Protein AF-A0A0N4TZW6-F1 (afdb_monomer_lite)

Organism: Brugia pahangi (NCBI:txid6280)

Foldseek 3Di:
DVVVVVLCVDDPSVVVVVVVVVVDVVCDPVNVVVVVVVVVVPDDDFAQPLVVVCVVQDPDPVDGQGPVQAQFQPPDPRRDFSWGQDADPVGGSPDIDHDDDALLCLVVVVSSCVVVVPPDDDDPDDQPPDDPDRGDDSADPDAPDDWDDRPPDTHHDPDDDD

Structure (mmCIF, N/CA/C/O backbone):
data_AF-A0A0N4TZW6-F1
#
_entry.id   AF-A0A0N4TZW6-F1
#
loop_
_atom_site.group_PDB
_atom_site.id
_atom_site.type_symbol
_atom_site.label_atom_id
_atom_site.label_alt_id
_atom_site.label_comp_id
_atom_site.label_asym_id
_atom_site.label_entity_id
_atom_site.label_seq_id
_atom_site.pdbx_PDB_ins_code
_atom_site.Cartn_x
_atom_site.Cartn_y
_atom_site.Cartn_z
_atom_site.occupancy
_atom_site.B_iso_or_equiv
_atom_site.auth_seq_id
_atom_site.auth_comp_id
_atom_site.auth_asym_id
_atom_site.auth_atom_id
_atom_site.pdbx_PDB_model_num
ATOM 1 N N . MET A 1 1 ? 17.595 -18.371 1.506 1.00 53.47 1 MET A N 1
ATOM 2 C CA . MET A 1 1 ? 18.914 -17.744 1.272 1.00 53.47 1 MET A CA 1
ATOM 3 C C . MET A 1 1 ? 19.986 -18.752 0.873 1.00 53.47 1 MET A C 1
ATOM 5 O O . MET A 1 1 ? 20.596 -18.547 -0.162 1.00 53.47 1 MET A O 1
ATOM 9 N N . GLU A 1 2 ? 20.176 -19.864 1.590 1.00 71.19 2 GLU A N 1
ATOM 10 C CA . GLU A 1 2 ? 21.211 -20.865 1.239 1.00 71.19 2 GLU A CA 1
ATOM 11 C C . GLU A 1 2 ? 21.027 -21.528 -0.138 1.00 71.19 2 GLU A C 1
ATOM 13 O O . GLU A 1 2 ? 21.989 -21.680 -0.885 1.00 71.19 2 GLU A O 1
ATOM 18 N N . LYS A 1 3 ? 19.783 -21.822 -0.539 1.00 66.38 3 LYS A N 1
ATOM 19 C CA . LYS A 1 3 ? 19.475 -22.316 -1.893 1.00 66.38 3 LYS A CA 1
ATOM 20 C C . LYS A 1 3 ? 19.903 -21.327 -2.989 1.00 66.38 3 LYS A C 1
ATOM 22 O O . LYS A 1 3 ? 20.552 -21.731 -3.942 1.00 66.38 3 LYS A O 1
ATOM 27 N N . LEU A 1 4 ? 19.621 -20.036 -2.796 1.00 63.78 4 LEU A N 1
ATOM 28 C CA . LEU A 1 4 ? 20.000 -18.968 -3.728 1.00 63.78 4 LEU A CA 1
ATOM 29 C C . LEU A 1 4 ? 21.528 -18.809 -3.808 1.00 63.78 4 LEU A C 1
ATOM 31 O O . LEU A 1 4 ? 22.082 -18.686 -4.892 1.00 63.78 4 LEU A O 1
ATOM 35 N N . LYS A 1 5 ? 22.226 -18.875 -2.664 1.00 67.12 5 LYS A N 1
ATOM 36 C CA . LYS A 1 5 ? 23.699 -18.846 -2.612 1.00 67.12 5 LYS A CA 1
ATOM 37 C C . LYS A 1 5 ? 24.337 -20.032 -3.340 1.00 67.12 5 LYS A C 1
ATOM 39 O O . LYS A 1 5 ? 25.412 -19.874 -3.908 1.00 67.12 5 LYS A O 1
ATOM 44 N N . LYS A 1 6 ? 23.703 -21.209 -3.299 1.00 67.56 6 LYS A N 1
ATOM 45 C CA . LYS A 1 6 ? 24.143 -22.402 -4.032 1.00 67.56 6 LYS A CA 1
ATOM 46 C C . LYS A 1 6 ? 23.880 -22.260 -5.533 1.00 67.56 6 LYS A C 1
ATOM 48 O O . LYS A 1 6 ? 24.792 -22.457 -6.318 1.00 67.56 6 LYS A O 1
ATOM 53 N N . GLU A 1 7 ? 22.685 -21.821 -5.920 1.00 66.31 7 GLU A N 1
ATOM 54 C CA . GLU A 1 7 ? 22.318 -21.598 -7.326 1.00 66.31 7 GLU A CA 1
ATOM 55 C C . GLU A 1 7 ? 23.198 -20.533 -8.000 1.00 66.31 7 GLU A C 1
ATOM 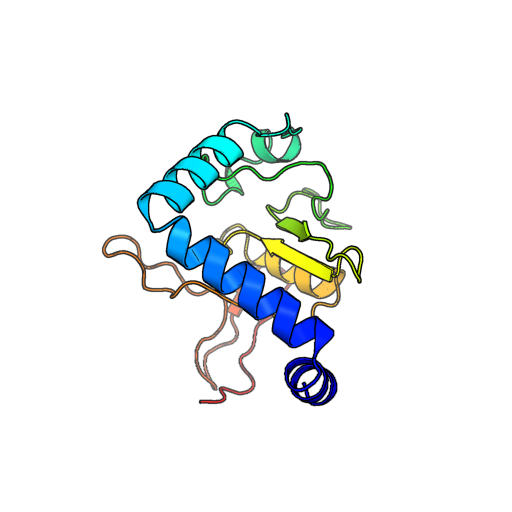57 O O . GLU A 1 7 ? 23.553 -20.690 -9.161 1.00 66.31 7 GLU A O 1
ATOM 62 N N . LEU A 1 8 ? 23.628 -19.494 -7.272 1.00 63.53 8 LEU A N 1
ATOM 63 C CA . LEU A 1 8 ? 24.577 -18.481 -7.763 1.00 63.53 8 LEU A CA 1
ATOM 64 C C . LEU A 1 8 ? 26.011 -19.010 -7.969 1.00 63.53 8 LEU A C 1
ATOM 66 O O . LEU A 1 8 ? 26.834 -18.320 -8.573 1.00 63.53 8 LEU A O 1
ATOM 70 N N . LYS A 1 9 ? 26.331 -20.211 -7.469 1.00 65.50 9 LYS A N 1
ATOM 71 C CA . LYS A 1 9 ? 27.623 -20.880 -7.689 1.00 65.50 9 LYS A CA 1
ATOM 72 C C . LYS A 1 9 ? 27.615 -21.818 -8.902 1.00 65.50 9 LYS A C 1
ATOM 74 O O . LYS A 1 9 ? 28.697 -22.129 -9.394 1.00 65.50 9 LYS A O 1
ATOM 79 N N . ASP A 1 10 ? 26.441 -22.211 -9.398 1.00 65.44 10 ASP A N 1
ATOM 80 C CA . ASP A 1 10 ? 26.287 -23.199 -10.471 1.00 65.44 10 ASP A CA 1
ATOM 81 C C . ASP A 1 10 ? 26.201 -22.537 -11.865 1.00 65.44 10 ASP A C 1
ATOM 83 O O . ASP A 1 10 ? 25.676 -21.431 -12.026 1.00 65.44 10 ASP A O 1
ATOM 87 N N . GLY A 1 11 ? 26.727 -23.234 -12.882 1.00 70.50 11 GLY A N 1
ATOM 88 C CA . GLY A 1 11 ? 27.018 -22.707 -14.225 1.00 70.50 11 GLY A CA 1
ATOM 89 C C . GLY A 1 11 ? 25.864 -21.973 -14.913 1.00 70.50 11 GLY A C 1
ATOM 90 O O . GLY A 1 11 ? 26.012 -20.804 -15.245 1.00 70.50 11 GLY A O 1
ATOM 91 N N . THR A 1 12 ? 24.686 -22.585 -15.066 1.00 77.75 12 THR A N 1
ATOM 92 C CA . THR A 1 12 ? 23.585 -22.007 -15.867 1.00 77.75 12 THR A CA 1
ATOM 93 C C . THR A 1 12 ? 22.973 -20.737 -15.274 1.00 77.75 12 THR A C 1
ATOM 95 O O . THR A 1 12 ? 22.694 -19.789 -16.007 1.00 77.75 12 THR A O 1
ATOM 98 N N . THR A 1 13 ? 22.771 -20.679 -13.955 1.00 79.50 13 THR A N 1
ATOM 99 C CA . THR A 1 13 ? 22.236 -19.477 -13.287 1.00 79.50 13 THR A CA 1
ATOM 100 C C . THR A 1 13 ? 23.264 -18.353 -13.329 1.00 79.50 13 THR A C 1
ATOM 102 O O . THR A 1 13 ? 22.931 -17.211 -13.637 1.00 79.50 13 THR A O 1
ATOM 105 N N . ARG A 1 14 ? 24.535 -18.678 -13.065 1.00 79.69 14 ARG A N 1
ATOM 106 C CA . ARG A 1 14 ? 25.631 -17.712 -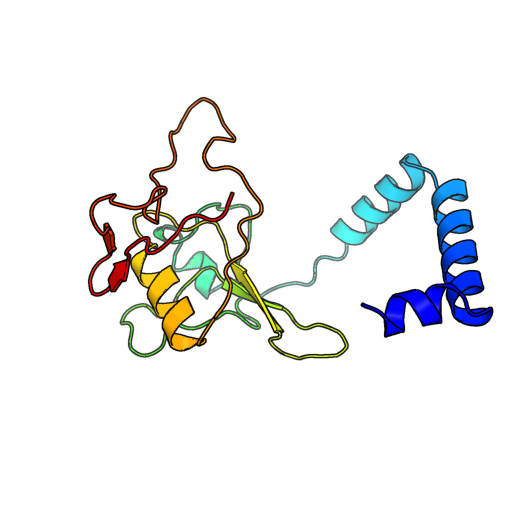13.129 1.00 79.69 14 ARG A CA 1
ATOM 107 C C . ARG A 1 14 ? 25.839 -17.176 -14.545 1.00 79.69 14 ARG A C 1
ATOM 109 O O . ARG A 1 14 ? 26.034 -15.979 -14.709 1.00 79.69 14 ARG A O 1
ATOM 116 N N . GLU A 1 15 ? 25.746 -18.026 -15.563 1.00 86.94 15 GLU A N 1
ATOM 117 C CA . GLU A 1 15 ? 25.805 -17.624 -16.970 1.00 86.94 15 GLU A CA 1
ATOM 118 C C . GLU A 1 15 ? 24.662 -16.681 -17.346 1.00 86.94 15 GLU A C 1
ATOM 120 O O . GLU A 1 15 ? 24.897 -15.684 -18.022 1.00 86.94 15 GLU A O 1
ATOM 125 N N . GLN A 1 16 ? 23.434 -16.958 -16.900 1.00 86.31 16 GLN A N 1
ATOM 126 C CA . GLN A 1 16 ? 22.298 -16.061 -17.133 1.00 86.31 16 GLN A CA 1
ATOM 127 C C . GLN A 1 16 ? 22.504 -14.697 -16.467 1.00 86.31 16 GLN A C 1
ATOM 129 O O . GLN A 1 16 ? 22.254 -13.671 -17.098 1.00 86.31 16 GLN A O 1
ATOM 134 N N . VAL A 1 17 ? 23.002 -14.676 -15.227 1.00 87.19 17 VAL A N 1
ATOM 135 C CA . VAL A 1 17 ? 23.331 -13.430 -14.516 1.00 87.19 17 VAL A CA 1
ATOM 136 C C . VAL A 1 17 ? 24.442 -12.666 -15.234 1.00 87.19 17 VAL A C 1
ATOM 138 O O . VAL A 1 17 ? 24.315 -11.463 -15.422 1.00 87.19 17 VAL A O 1
ATOM 141 N N . ASN A 1 18 ? 25.496 -13.348 -15.686 1.00 89.25 18 ASN A N 1
ATOM 142 C CA . ASN A 1 18 ? 26.589 -12.713 -16.423 1.00 89.25 18 ASN A CA 1
ATOM 143 C C . ASN A 1 18 ? 26.105 -12.115 -17.747 1.00 89.25 18 ASN A C 1
ATOM 145 O O . ASN A 1 18 ? 26.359 -10.948 -17.999 1.00 89.25 18 ASN A O 1
ATOM 149 N N . LYS A 1 19 ? 25.320 -12.859 -18.538 1.00 91.44 19 LYS A N 1
ATOM 150 C CA . LYS A 1 19 ? 24.724 -12.335 -19.779 1.00 91.44 19 LYS A CA 1
ATOM 151 C C . LYS A 1 19 ? 23.854 -11.106 -19.524 1.00 91.44 19 LYS A C 1
ATOM 153 O O . LYS A 1 19 ? 23.847 -10.179 -20.326 1.00 91.44 19 LYS A O 1
ATOM 158 N N . TRP A 1 20 ? 23.100 -11.102 -18.424 1.00 91.44 20 TRP A N 1
ATOM 159 C CA . TRP A 1 20 ? 22.303 -9.944 -18.031 1.00 91.44 20 TRP A CA 1
ATOM 160 C C . TRP A 1 20 ? 23.180 -8.757 -17.613 1.00 91.44 20 TRP A C 1
ATOM 162 O O . TRP A 1 20 ? 22.889 -7.634 -18.013 1.00 91.44 20 TRP A O 1
ATOM 172 N N . ASN A 1 21 ? 24.269 -8.996 -16.879 1.00 92.38 21 ASN A N 1
ATOM 173 C CA . ASN A 1 21 ? 25.237 -7.959 -16.520 1.00 92.38 21 ASN A CA 1
ATOM 174 C C . ASN A 1 21 ? 25.900 -7.351 -17.759 1.00 92.38 21 ASN A C 1
ATOM 176 O O . ASN A 1 21 ? 25.924 -6.130 -17.877 1.00 92.38 21 ASN A O 1
ATOM 180 N N . ASP A 1 22 ? 26.381 -8.183 -18.685 1.00 94.00 22 ASP A N 1
ATOM 181 C CA . ASP A 1 22 ? 27.007 -7.730 -19.930 1.00 94.00 22 ASP A CA 1
ATOM 182 C C . ASP A 1 22 ? 26.018 -6.866 -20.729 1.00 94.00 22 ASP A C 1
ATOM 184 O O . ASP A 1 22 ? 26.335 -5.742 -21.106 1.00 94.00 22 ASP A O 1
ATOM 188 N N . LEU A 1 23 ? 24.761 -7.315 -20.858 1.00 92.69 23 LEU A N 1
ATOM 189 C CA . LEU A 1 23 ? 23.698 -6.545 -21.509 1.00 92.69 23 LEU A CA 1
ATOM 190 C C . LEU A 1 23 ? 23.429 -5.194 -20.825 1.00 92.69 23 LEU A C 1
ATOM 192 O O . LEU A 1 23 ? 23.168 -4.202 -21.506 1.00 92.69 23 LEU A O 1
ATOM 196 N N . LEU A 1 24 ? 23.421 -5.146 -19.489 1.00 93.00 24 LEU A N 1
ATOM 197 C CA . LEU A 1 24 ? 23.224 -3.899 -18.747 1.00 93.00 24 LEU A CA 1
ATOM 198 C C . LEU A 1 24 ? 24.385 -2.925 -18.952 1.00 93.00 24 LEU A C 1
ATOM 200 O O . LEU A 1 24 ? 24.147 -1.729 -19.129 1.00 93.00 24 LEU A O 1
ATOM 204 N N . LEU A 1 25 ? 25.619 -3.431 -18.917 1.00 94.44 25 LEU A N 1
ATOM 205 C CA . LEU A 1 25 ? 26.824 -2.633 -19.114 1.00 94.44 25 LEU A CA 1
ATOM 206 C C . LEU A 1 25 ? 26.884 -2.078 -20.541 1.00 94.44 25 LEU A C 1
ATOM 208 O O . LEU A 1 25 ? 27.090 -0.877 -20.702 1.00 94.44 25 LEU A O 1
ATOM 212 N N . ASP A 1 26 ? 26.605 -2.911 -21.546 1.00 95.19 26 ASP A N 1
ATOM 213 C CA . ASP A 1 26 ? 26.556 -2.512 -22.958 1.00 95.19 26 ASP A CA 1
ATOM 214 C C . ASP A 1 26 ? 25.472 -1.458 -23.223 1.00 95.19 26 ASP A C 1
ATOM 216 O O . ASP A 1 26 ? 25.663 -0.526 -24.005 1.00 95.19 26 ASP A O 1
ATOM 220 N N . LYS A 1 27 ? 24.318 -1.589 -22.560 1.00 95.19 27 LYS A N 1
ATOM 221 C CA . LYS A 1 27 ? 23.201 -0.646 -22.686 1.00 95.19 27 LYS A CA 1
ATOM 222 C C . LYS A 1 27 ? 23.517 0.716 -22.063 1.00 95.19 27 LYS A C 1
ATOM 224 O O . LYS A 1 27 ? 23.087 1.746 -22.589 1.00 95.19 27 LYS A O 1
ATOM 229 N N . GLY A 1 28 ? 24.238 0.720 -20.943 1.00 95.06 28 GLY A N 1
ATOM 230 C CA . GLY A 1 28 ? 24.573 1.922 -20.188 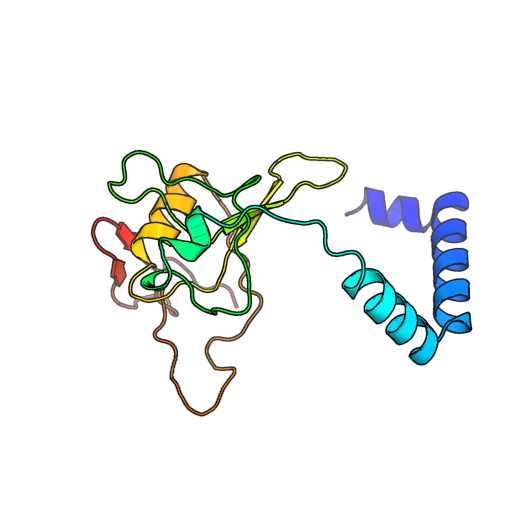1.00 95.06 28 GLY A CA 1
ATOM 231 C C . GLY A 1 28 ? 23.349 2.697 -19.680 1.00 95.06 28 GLY A C 1
ATOM 232 O O . GLY A 1 28 ? 22.193 2.311 -19.863 1.00 95.06 28 GLY A O 1
ATOM 233 N N . VAL A 1 29 ? 23.602 3.835 -19.030 1.00 96.12 29 VAL A N 1
ATOM 234 C CA . VAL A 1 29 ? 22.542 4.661 -18.417 1.00 96.12 29 VAL A CA 1
ATOM 235 C C . VAL A 1 29 ? 21.550 5.167 -19.465 1.00 96.12 29 VAL A C 1
ATOM 237 O O . VAL A 1 29 ? 20.348 4.978 -19.305 1.00 96.12 29 VAL A O 1
ATOM 240 N N . ALA A 1 30 ? 22.042 5.724 -20.574 1.00 96.12 30 ALA A N 1
ATOM 241 C CA . ALA A 1 30 ? 21.187 6.266 -21.631 1.00 96.12 30 ALA A CA 1
ATOM 242 C C . ALA A 1 30 ? 20.256 5.199 -22.236 1.00 96.12 30 ALA A C 1
ATOM 244 O O . ALA A 1 30 ? 19.087 5.464 -22.515 1.00 96.12 30 ALA A O 1
ATOM 245 N N . GLY A 1 31 ? 20.744 3.966 -22.414 1.00 96.06 31 GLY A N 1
ATOM 246 C CA . GLY A 1 31 ? 19.914 2.869 -22.900 1.00 96.06 31 GLY A CA 1
ATOM 247 C C . GLY A 1 31 ? 18.837 2.445 -21.900 1.00 96.06 31 GLY A C 1
ATOM 248 O O . GLY A 1 31 ? 17.706 2.172 -22.304 1.00 96.06 31 GLY A O 1
ATOM 249 N N . LEU A 1 32 ? 19.151 2.442 -20.601 1.00 95.44 32 LEU A N 1
ATOM 250 C CA . LEU A 1 32 ? 18.176 2.167 -19.541 1.00 95.44 32 LEU A CA 1
ATOM 251 C C . LEU A 1 32 ? 17.107 3.265 -19.446 1.00 95.44 32 LEU A C 1
ATOM 253 O O . LEU A 1 32 ? 15.927 2.958 -19.285 1.00 95.44 32 LEU A O 1
ATOM 257 N N . GLU A 1 33 ? 17.487 4.532 -19.613 1.00 95.19 33 GLU A N 1
ATOM 258 C CA . GLU A 1 33 ? 16.544 5.655 -19.678 1.00 95.19 33 GLU A CA 1
ATOM 259 C C . GLU A 1 33 ? 15.585 5.514 -20.866 1.00 95.19 33 GLU A C 1
ATOM 261 O O . GLU A 1 33 ? 14.371 5.667 -20.709 1.00 95.19 33 GLU A O 1
ATOM 266 N N . MET A 1 34 ? 16.100 5.153 -22.046 1.00 93.69 34 MET A N 1
ATOM 267 C CA . MET A 1 34 ? 15.267 4.896 -23.225 1.00 93.69 34 MET A CA 1
ATOM 268 C C . MET A 1 34 ? 14.275 3.747 -22.999 1.00 93.69 34 MET A C 1
ATOM 270 O O . MET A 1 34 ? 13.114 3.848 -23.410 1.00 93.69 34 MET A O 1
ATOM 274 N N . GLU A 1 35 ? 14.695 2.668 -22.332 1.00 92.75 35 GLU A N 1
ATOM 275 C CA . GLU A 1 35 ? 13.798 1.566 -21.974 1.00 92.75 35 GLU A CA 1
ATOM 276 C C . GLU A 1 35 ? 12.721 1.989 -20.982 1.00 92.75 35 GLU A C 1
ATOM 278 O O . GLU A 1 35 ? 11.549 1.677 -21.200 1.00 92.75 35 GLU A O 1
ATOM 283 N N . LEU A 1 36 ? 13.081 2.749 -19.945 1.00 91.56 36 LEU A N 1
ATOM 284 C CA . LEU A 1 36 ? 12.121 3.274 -18.978 1.00 91.56 36 LEU A CA 1
ATOM 285 C C . LEU A 1 36 ? 11.080 4.171 -19.660 1.00 91.56 36 LEU A C 1
ATOM 287 O O . LEU A 1 36 ? 9.879 4.012 -19.442 1.00 91.56 36 LEU A O 1
ATOM 291 N N . VAL A 1 37 ? 11.515 5.070 -20.547 1.00 90.94 37 VAL A N 1
ATOM 292 C CA . VAL A 1 37 ? 10.614 5.922 -21.339 1.00 90.94 37 VAL A CA 1
ATOM 293 C C . VAL A 1 37 ? 9.691 5.081 -22.218 1.00 90.94 37 VAL A C 1
ATOM 295 O O . VAL A 1 37 ? 8.507 5.393 -22.341 1.00 90.94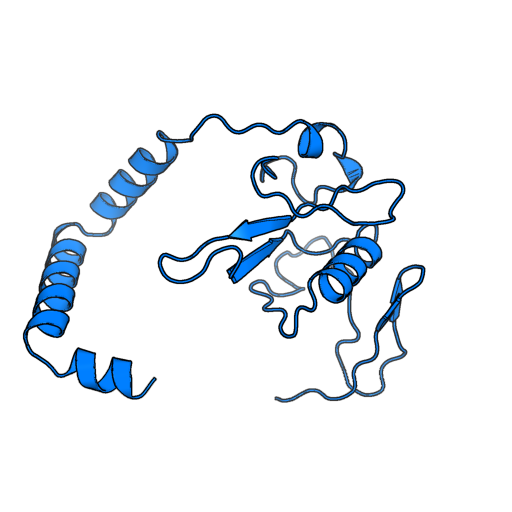 37 VAL A O 1
ATOM 298 N N . LYS A 1 38 ? 10.198 4.002 -22.825 1.00 91.31 38 LYS A N 1
ATOM 299 C CA . LYS A 1 38 ? 9.378 3.081 -23.619 1.00 91.31 38 LYS A CA 1
ATOM 300 C C . LYS A 1 38 ? 8.343 2.366 -22.750 1.00 91.31 38 LYS A C 1
ATOM 302 O O . LYS A 1 38 ? 7.183 2.305 -23.148 1.00 91.31 38 LYS A O 1
ATOM 307 N N . MET A 1 39 ? 8.728 1.871 -21.574 1.00 88.56 39 MET A N 1
ATOM 308 C CA . MET A 1 39 ? 7.809 1.224 -20.630 1.00 88.56 39 MET A CA 1
ATOM 309 C C . MET A 1 39 ? 6.713 2.185 -20.162 1.00 88.56 39 MET A C 1
ATOM 311 O O . MET A 1 39 ? 5.544 1.814 -20.163 1.00 88.56 39 MET A O 1
ATOM 315 N N . ASN A 1 40 ? 7.056 3.445 -19.884 1.00 82.81 40 ASN A N 1
ATOM 316 C CA . ASN A 1 40 ? 6.093 4.481 -19.498 1.00 82.81 40 ASN A CA 1
ATOM 317 C C . ASN A 1 40 ? 5.094 4.854 -20.607 1.00 82.81 40 ASN A C 1
ATOM 319 O O . ASN A 1 40 ? 4.091 5.501 -20.325 1.00 82.81 40 ASN A O 1
ATOM 323 N N . LYS A 1 41 ? 5.333 4.464 -21.866 1.00 80.88 41 LYS A N 1
ATOM 324 C CA . LYS A 1 41 ? 4.347 4.605 -22.955 1.00 80.88 41 LYS A CA 1
ATOM 325 C C . LYS A 1 41 ? 3.369 3.430 -23.014 1.00 80.88 41 LYS A C 1
ATOM 327 O O . LYS A 1 41 ? 2.300 3.561 -23.600 1.00 80.88 41 LYS A O 1
ATOM 332 N N . ILE A 1 42 ? 3.725 2.296 -22.413 1.00 74.81 42 ILE A N 1
ATOM 333 C CA . ILE A 1 42 ? 2.914 1.077 -22.341 1.00 74.81 42 ILE A CA 1
ATOM 334 C C . ILE A 1 42 ? 2.174 1.088 -20.997 1.00 74.81 42 ILE A C 1
ATOM 336 O O . ILE A 1 42 ? 2.355 0.213 -20.155 1.00 74.81 42 ILE A O 1
ATOM 340 N N . VAL A 1 43 ? 1.367 2.122 -20.755 1.00 68.94 43 VAL A N 1
ATOM 341 C CA . VAL A 1 43 ? 0.477 2.137 -19.588 1.00 68.94 43 VAL A CA 1
ATOM 342 C C . VAL A 1 43 ? -0.834 1.504 -20.021 1.00 68.94 43 VAL A C 1
ATOM 344 O O . VAL A 1 43 ? -1.554 2.046 -20.860 1.00 68.94 43 VAL A O 1
ATOM 347 N N . GLU A 1 44 ? -1.123 0.319 -19.485 1.00 77.06 44 GLU A N 1
ATOM 348 C CA . GLU A 1 44 ? -2.422 -0.322 -19.668 1.00 77.06 44 GLU A CA 1
ATOM 349 C C . GLU A 1 44 ? -3.516 0.620 -19.151 1.00 77.06 44 GLU A C 1
ATOM 351 O O . GLU A 1 44 ? -3.365 1.265 -18.111 1.00 77.06 44 GLU A O 1
ATOM 356 N N . LYS A 1 45 ? -4.628 0.726 -19.881 1.00 81.88 45 LYS A N 1
ATOM 357 C CA . LYS A 1 45 ? -5.764 1.521 -19.420 1.00 81.88 45 LYS A CA 1
ATOM 358 C C . LYS A 1 45 ? -6.345 0.851 -18.173 1.00 81.88 45 LYS A C 1
ATOM 360 O O . LYS A 1 45 ? -6.930 -0.224 -18.267 1.00 81.88 45 LYS A O 1
ATOM 365 N N . VAL A 1 46 ? -6.180 1.489 -17.020 1.00 89.31 46 VAL A N 1
ATOM 366 C CA . VAL A 1 46 ? -6.683 0.995 -15.733 1.00 89.31 46 VAL A CA 1
ATOM 367 C C . VAL A 1 46 ? -8.026 1.633 -15.380 1.00 89.31 46 VAL A C 1
ATOM 369 O O . VAL A 1 46 ? -8.295 2.778 -15.736 1.00 89.31 46 VAL A O 1
ATOM 372 N N . GLU A 1 47 ? -8.877 0.886 -14.678 1.00 94.38 47 GLU A N 1
ATOM 373 C CA . GLU A 1 47 ? -10.093 1.427 -14.063 1.00 94.38 47 GLU A CA 1
ATOM 374 C C . GLU A 1 47 ? -9.761 2.101 -12.726 1.00 94.38 47 GLU A C 1
ATOM 376 O O . GLU A 1 47 ? -8.974 1.565 -11.941 1.00 94.38 47 GLU A O 1
ATOM 381 N N . THR A 1 48 ? -10.363 3.265 -12.474 1.00 95.50 48 THR A N 1
ATOM 382 C CA . THR A 1 48 ? -10.022 4.156 -11.350 1.00 95.50 48 THR A CA 1
ATOM 383 C C . THR A 1 48 ? -11.239 4.680 -10.593 1.00 95.50 48 THR A C 1
ATOM 385 O O . THR A 1 48 ? -11.104 5.597 -9.792 1.00 95.50 48 THR A O 1
ATOM 388 N N . LYS A 1 49 ? -12.428 4.094 -10.777 1.00 96.56 49 LYS A N 1
ATOM 389 C CA . LYS A 1 49 ? -13.681 4.591 -10.180 1.00 96.56 49 LYS A CA 1
ATOM 390 C C . LYS A 1 49 ? -13.573 4.735 -8.666 1.00 96.56 49 LYS A C 1
ATOM 392 O O . LYS A 1 49 ? -14.049 5.718 -8.108 1.00 96.56 49 LYS A O 1
ATOM 397 N N . GLY A 1 50 ? -12.949 3.760 -7.998 1.00 96.44 50 GLY A N 1
ATOM 398 C CA . GLY A 1 50 ? -12.714 3.828 -6.559 1.00 96.44 50 GLY A CA 1
ATOM 399 C C . GLY A 1 50 ? -11.795 4.984 -6.170 1.00 96.44 50 GLY A C 1
ATOM 400 O O . GLY A 1 50 ? -12.099 5.703 -5.224 1.00 96.44 50 GLY A O 1
ATOM 401 N N . PHE A 1 51 ? -10.702 5.177 -6.908 1.00 97.38 51 PHE A N 1
ATOM 402 C CA . PHE A 1 51 ? -9.748 6.261 -6.676 1.00 97.38 51 PHE A CA 1
ATOM 403 C C . PHE A 1 51 ? -10.388 7.638 -6.884 1.00 97.38 51 PHE A C 1
ATOM 405 O O . PHE A 1 51 ? -10.263 8.496 -6.012 1.00 97.38 51 PHE A O 1
ATOM 412 N N . ASP A 1 52 ? -11.129 7.808 -7.980 1.00 97.06 52 ASP A N 1
ATOM 413 C CA . ASP A 1 52 ? -11.781 9.066 -8.354 1.00 97.06 52 ASP A CA 1
ATOM 414 C C . ASP A 1 52 ? -12.892 9.456 -7.362 1.00 97.06 52 ASP A C 1
ATOM 416 O O . ASP A 1 52 ? -13.080 10.631 -7.062 1.00 97.06 52 ASP A O 1
ATOM 420 N N . ALA A 1 53 ? -13.606 8.472 -6.804 1.00 97.56 53 ALA A N 1
ATOM 421 C CA . ALA A 1 53 ? -14.681 8.702 -5.837 1.00 97.56 53 ALA A CA 1
ATOM 422 C C . ALA A 1 53 ? -14.204 8.960 -4.392 1.00 97.56 53 ALA A C 1
ATOM 424 O O . ALA A 1 53 ? -15.039 9.231 -3.533 1.00 97.56 53 ALA A O 1
ATOM 425 N N . ASN A 1 54 ? -12.903 8.830 -4.104 1.00 97.69 54 ASN A N 1
ATOM 426 C CA . ASN A 1 54 ? -12.338 8.902 -2.747 1.00 97.69 54 ASN A CA 1
ATOM 427 C C . ASN A 1 54 ? -11.086 9.793 -2.694 1.00 97.69 54 ASN A C 1
ATOM 429 O O . ASN A 1 54 ? -10.072 9.441 -2.081 1.00 97.69 54 ASN A O 1
ATOM 433 N N . GLU A 1 55 ? -11.137 10.940 -3.374 1.00 96.50 55 GLU A N 1
ATOM 434 C CA . GLU A 1 55 ? -10.021 11.882 -3.493 1.00 96.50 55 GLU A CA 1
ATOM 435 C C . GLU A 1 55 ? -9.425 12.276 -2.130 1.00 96.50 55 GLU A C 1
ATOM 437 O O . GLU A 1 55 ? -8.207 12.353 -1.976 1.00 96.50 55 GLU A O 1
ATOM 442 N N . GLU A 1 56 ? -10.263 12.438 -1.105 1.00 95.56 56 GLU A N 1
ATOM 443 C CA . GLU A 1 56 ? -9.870 12.806 0.257 1.00 95.56 56 GLU A CA 1
ATOM 444 C C . GLU A 1 56 ? -9.067 11.719 0.991 1.00 95.56 56 GLU A C 1
ATOM 446 O O . GLU A 1 56 ? -8.435 11.979 2.021 1.00 95.56 56 GLU A O 1
ATOM 451 N N . ARG A 1 57 ? -9.081 10.489 0.467 1.00 96.50 57 ARG A N 1
ATOM 452 C CA . ARG A 1 57 ? -8.336 9.336 0.989 1.00 96.50 57 ARG A CA 1
ATOM 453 C C . ARG A 1 57 ? -7.047 9.071 0.213 1.00 96.50 57 ARG A C 1
ATOM 455 O O . ARG A 1 57 ? -6.276 8.195 0.614 1.00 96.50 57 ARG A O 1
ATOM 462 N N . ASN A 1 58 ? -6.767 9.853 -0.828 1.00 96.25 58 ASN A N 1
ATOM 463 C CA . ASN A 1 58 ? -5.574 9.725 -1.657 1.00 96.25 58 ASN A CA 1
ATOM 464 C C . ASN A 1 58 ? -4.489 10.694 -1.188 1.00 96.25 58 ASN A C 1
ATOM 466 O O . ASN A 1 58 ? -4.697 11.901 -1.116 1.00 96.25 58 ASN A O 1
ATOM 470 N N . PHE A 1 59 ? -3.299 10.170 -0.898 1.00 92.44 59 PHE A N 1
ATOM 471 C CA . PHE A 1 59 ? -2.158 10.999 -0.514 1.00 92.44 59 PHE A CA 1
ATOM 472 C C . PHE A 1 59 ? -1.653 11.857 -1.685 1.00 92.44 59 PHE A C 1
ATOM 474 O O . PHE A 1 59 ? -1.220 12.991 -1.490 1.00 92.44 59 PHE A O 1
ATOM 481 N N . SER A 1 60 ? -1.720 11.318 -2.905 1.00 91.31 60 SER A N 1
ATOM 482 C CA . SER A 1 60 ? -1.368 12.015 -4.139 1.00 91.31 60 SER A CA 1
ATOM 483 C C . SER A 1 60 ? -2.450 11.815 -5.193 1.00 91.31 60 SER A C 1
ATOM 485 O O . SER A 1 60 ? -2.960 10.708 -5.361 1.00 91.31 60 SER A O 1
ATOM 487 N N . LYS A 1 61 ? -2.737 12.875 -5.956 1.00 91.56 61 LYS A N 1
ATOM 488 C CA . LYS A 1 61 ? -3.625 12.823 -7.128 1.00 91.56 61 LYS A CA 1
ATOM 489 C C . LYS A 1 61 ? -2.950 12.207 -8.358 1.00 91.56 61 LYS A C 1
ATOM 491 O O . LYS A 1 61 ? -3.632 11.822 -9.297 1.00 91.56 61 LYS A O 1
ATOM 496 N N . THR A 1 62 ? -1.618 12.132 -8.370 1.00 90.12 62 THR A N 1
ATOM 497 C CA . THR A 1 62 ? -0.840 11.645 -9.522 1.00 90.12 62 THR A CA 1
ATOM 498 C C . THR A 1 62 ? -0.496 10.161 -9.430 1.00 90.12 62 THR A C 1
ATOM 500 O O . THR A 1 62 ? -0.125 9.556 -10.432 1.00 90.12 62 THR A O 1
ATOM 503 N N . VAL A 1 63 ? -0.622 9.562 -8.242 1.00 92.31 63 VAL A N 1
ATOM 504 C CA . VAL A 1 63 ? -0.357 8.138 -8.013 1.00 92.31 63 VAL A CA 1
ATOM 505 C C . VAL A 1 63 ? -1.690 7.408 -7.937 1.00 92.31 63 VAL A C 1
ATOM 507 O O . VAL A 1 63 ? -2.365 7.426 -6.910 1.00 92.31 63 VAL A O 1
ATOM 510 N N . ILE A 1 64 ? -2.070 6.778 -9.043 1.00 93.62 64 ILE A N 1
ATOM 511 C CA . ILE A 1 64 ? -3.373 6.135 -9.213 1.00 93.62 64 ILE A CA 1
ATOM 512 C C . ILE A 1 64 ? -3.469 4.831 -8.408 1.00 93.62 64 ILE A C 1
ATOM 514 O O . ILE A 1 64 ? -2.564 3.996 -8.456 1.00 93.62 64 ILE A O 1
ATOM 518 N N . CYS A 1 65 ? -4.596 4.627 -7.718 1.00 96.38 65 CYS A N 1
ATOM 519 C CA . CYS A 1 65 ? -4.998 3.316 -7.203 1.00 96.38 65 CYS A CA 1
ATOM 520 C C . CYS A 1 65 ? -5.947 2.656 -8.203 1.00 96.38 65 CYS A C 1
ATOM 522 O O . CYS A 1 65 ? -7.080 3.097 -8.385 1.00 96.38 65 CYS A O 1
ATOM 524 N N . GLN A 1 66 ? -5.491 1.599 -8.865 1.00 95.25 66 GLN A N 1
ATOM 525 C CA . GLN A 1 66 ? -6.334 0.866 -9.809 1.00 95.25 66 GLN A CA 1
ATOM 526 C C . GLN A 1 66 ? -7.414 0.064 -9.071 1.00 95.25 66 GLN A C 1
ATOM 528 O O . GLN A 1 66 ? -7.152 -0.489 -8.005 1.00 95.25 66 GLN A O 1
ATOM 533 N N . ASP A 1 67 ? -8.606 -0.067 -9.652 1.00 95.94 67 ASP A N 1
ATOM 534 C CA . ASP A 1 67 ? -9.681 -0.888 -9.082 1.00 95.94 67 ASP A CA 1
ATOM 535 C C . ASP A 1 67 ? -9.360 -2.386 -9.149 1.00 95.94 67 ASP A C 1
ATOM 537 O O . ASP A 1 67 ? -9.644 -3.147 -8.217 1.00 95.94 67 ASP A O 1
ATOM 541 N N . LYS A 1 68 ? -8.709 -2.820 -10.233 1.00 93.44 68 LYS A N 1
ATOM 542 C CA . LYS A 1 68 ? -8.284 -4.209 -10.402 1.00 93.44 68 LYS A CA 1
ATOM 543 C C . LYS A 1 68 ? -7.267 -4.580 -9.323 1.00 93.44 68 LYS A C 1
ATOM 545 O O . LYS A 1 68 ? -6.174 -4.031 -9.249 1.00 93.44 68 LYS A O 1
ATOM 550 N N . GLY A 1 69 ? -7.623 -5.554 -8.488 1.00 92.50 69 GLY A N 1
ATOM 551 C CA . GLY A 1 69 ? -6.751 -6.013 -7.406 1.00 92.50 69 GLY A CA 1
ATOM 552 C C . GLY A 1 69 ? -6.606 -5.016 -6.252 1.00 92.50 69 GLY A C 1
ATOM 553 O O . GLY A 1 69 ? -5.683 -5.169 -5.455 1.00 92.50 69 GLY A O 1
ATOM 554 N N . ARG A 1 70 ? -7.487 -4.010 -6.141 1.00 96.75 70 ARG A N 1
ATOM 555 C CA . ARG A 1 70 ? -7.572 -3.143 -4.957 1.00 96.75 70 ARG A CA 1
ATOM 556 C C . ARG A 1 70 ? -7.987 -3.944 -3.729 1.00 96.75 70 ARG A C 1
ATOM 558 O O . ARG A 1 70 ? -8.817 -4.853 -3.813 1.00 96.75 70 ARG A O 1
ATOM 565 N N . VAL A 1 71 ? -7.415 -3.606 -2.581 1.00 97.88 71 VAL A N 1
ATOM 566 C CA . VAL A 1 71 ? -7.868 -4.132 -1.296 1.00 97.88 71 VAL A CA 1
ATOM 567 C C . VAL A 1 71 ? -9.183 -3.442 -0.932 1.00 97.88 71 VAL A C 1
ATOM 569 O O . VAL A 1 71 ? -9.292 -2.220 -0.997 1.00 97.88 71 VAL A O 1
ATOM 572 N N . LEU A 1 72 ? -10.192 -4.227 -0.557 1.00 97.69 72 LEU A N 1
ATOM 573 C CA . LEU A 1 72 ? -11.476 -3.716 -0.076 1.00 97.69 72 LEU A CA 1
ATOM 574 C C . LEU A 1 72 ? -11.556 -3.922 1.433 1.00 97.69 72 LEU A C 1
ATOM 576 O O . LEU A 1 72 ? -11.395 -5.052 1.907 1.00 97.69 72 LEU A O 1
ATOM 580 N N . LEU A 1 73 ? -11.818 -2.850 2.179 1.00 97.75 73 LEU A N 1
ATOM 581 C CA . LEU A 1 73 ? -12.085 -2.951 3.611 1.00 97.75 73 LEU A CA 1
ATOM 582 C C . LEU A 1 73 ? -13.458 -3.588 3.825 1.00 97.75 73 LEU A C 1
ATOM 584 O O . LEU A 1 73 ? -14.483 -3.074 3.378 1.00 97.75 73 LEU A O 1
ATOM 588 N N . ARG A 1 74 ? -13.473 -4.740 4.491 1.00 95.44 74 ARG A N 1
ATOM 589 C CA . ARG A 1 74 ? -14.686 -5.475 4.847 1.00 95.44 74 ARG A CA 1
ATOM 590 C C . ARG A 1 74 ? -15.313 -4.815 6.070 1.00 95.44 74 ARG A C 1
ATOM 592 O O . ARG A 1 74 ? -14.603 -4.430 6.995 1.00 95.44 74 ARG A O 1
ATOM 599 N N . ASN A 1 75 ? -16.641 -4.758 6.099 1.00 90.12 75 ASN A N 1
ATOM 600 C CA . ASN A 1 75 ? -17.416 -4.220 7.224 1.00 90.12 75 ASN A CA 1
ATOM 601 C C . ASN A 1 75 ? -17.140 -2.734 7.534 1.00 90.12 75 ASN A C 1
ATOM 603 O O . ASN A 1 75 ? -17.314 -2.304 8.672 1.00 90.12 75 ASN A O 1
ATOM 607 N N . ASP A 1 76 ? -16.708 -1.953 6.540 1.00 90.75 76 ASP A N 1
ATOM 608 C CA . ASP A 1 76 ? -16.597 -0.497 6.638 1.00 90.75 76 ASP A CA 1
ATOM 609 C C . ASP A 1 76 ? -17.648 0.158 5.732 1.00 90.75 76 ASP A C 1
ATOM 611 O O . ASP A 1 76 ? -17.925 -0.343 4.639 1.00 90.75 76 ASP A O 1
ATOM 615 N N . THR A 1 77 ? -18.238 1.269 6.180 1.00 90.31 77 THR A N 1
ATOM 616 C CA . THR A 1 77 ? -19.199 2.047 5.382 1.00 90.31 77 THR A CA 1
ATOM 617 C C . THR A 1 77 ? -18.550 2.539 4.093 1.00 90.31 77 THR A C 1
ATOM 619 O O . THR A 1 77 ? -19.194 2.575 3.047 1.00 90.31 77 THR A O 1
ATOM 622 N N . ASN A 1 78 ? -17.259 2.882 4.162 1.00 94.75 78 ASN A N 1
ATOM 623 C CA . ASN A 1 78 ? -16.451 3.172 2.992 1.00 94.75 78 ASN A CA 1
ATOM 624 C C . ASN A 1 78 ? -15.355 2.107 2.854 1.00 94.75 78 ASN A C 1
ATOM 626 O O . ASN A 1 78 ? -14.368 2.099 3.590 1.00 94.75 78 ASN A O 1
ATOM 630 N N . ASN A 1 79 ? -15.522 1.221 1.871 1.00 96.81 79 ASN A N 1
ATOM 631 C CA . ASN A 1 79 ? -14.607 0.108 1.627 1.00 96.81 79 ASN A CA 1
ATOM 632 C C . ASN A 1 79 ? -13.292 0.507 0.925 1.00 96.81 79 ASN A C 1
ATOM 634 O O . ASN A 1 79 ? -12.470 -0.369 0.634 1.00 96.81 79 ASN A O 1
ATOM 638 N N . TYR A 1 80 ? -13.095 1.794 0.625 1.00 98.19 80 TYR A N 1
ATOM 639 C CA . TYR A 1 80 ? -11.930 2.291 -0.089 1.00 98.19 80 TYR A CA 1
ATOM 640 C C . TYR A 1 80 ? -10.705 2.451 0.815 1.00 98.19 80 TYR A C 1
ATOM 642 O O . TYR A 1 80 ? -10.723 3.157 1.829 1.00 98.19 80 TYR A O 1
ATOM 650 N N . ILE A 1 81 ? -9.603 1.859 0.357 1.00 98.44 81 ILE A N 1
ATOM 651 C CA . ILE A 1 81 ? -8.239 2.153 0.781 1.00 98.44 81 ILE A CA 1
ATOM 652 C C . ILE A 1 81 ? -7.334 2.160 -0.458 1.00 98.44 81 ILE A C 1
ATOM 654 O O . ILE A 1 81 ? -7.498 1.329 -1.355 1.00 98.44 81 ILE A O 1
ATOM 658 N N . HIS A 1 82 ? -6.384 3.098 -0.511 1.00 98.12 82 HIS A N 1
ATOM 659 C CA . HIS A 1 82 ? -5.395 3.201 -1.589 1.00 98.12 82 HIS A CA 1
ATOM 660 C C . HIS A 1 82 ? -4.296 2.145 -1.402 1.00 98.12 82 HIS A C 1
ATOM 662 O O . HIS A 1 82 ? -3.197 2.420 -0.914 1.00 98.12 82 HIS A O 1
ATOM 668 N N . ALA A 1 83 ? -4.659 0.900 -1.705 1.00 98.25 83 ALA A N 1
ATOM 669 C CA . ALA A 1 83 ? -3.805 -0.269 -1.576 1.00 98.25 83 ALA A CA 1
ATOM 670 C C . ALA A 1 83 ? -4.171 -1.332 -2.618 1.00 98.25 83 ALA A C 1
ATOM 672 O O . ALA A 1 83 ? -5.344 -1.664 -2.799 1.00 98.25 83 ALA A O 1
ATOM 673 N N . ASN A 1 84 ? -3.169 -1.920 -3.269 1.00 97.62 84 ASN A N 1
ATOM 674 C CA . ASN A 1 84 ? -3.341 -2.961 -4.279 1.00 97.62 84 ASN A CA 1
ATOM 675 C C . ASN A 1 84 ? -2.543 -4.217 -3.918 1.00 97.62 84 ASN A C 1
ATOM 677 O O . ASN A 1 84 ? -1.397 -4.139 -3.470 1.00 97.62 84 ASN A O 1
ATOM 681 N N . TYR A 1 85 ? -3.132 -5.387 -4.164 1.00 97.12 85 TYR A N 1
ATOM 682 C CA . TYR A 1 85 ? -2.406 -6.651 -4.106 1.00 97.12 85 TYR A CA 1
ATOM 683 C C . TYR A 1 85 ? -1.425 -6.756 -5.272 1.00 97.12 85 TYR A C 1
ATOM 685 O O . TYR A 1 85 ? -1.806 -6.585 -6.431 1.00 97.12 85 TYR A O 1
ATOM 693 N N . ILE A 1 86 ? -0.187 -7.130 -4.968 1.00 93.38 86 ILE A N 1
ATOM 694 C CA . ILE A 1 86 ? 0.857 -7.410 -5.947 1.00 93.38 86 ILE A CA 1
ATOM 695 C C . ILE A 1 86 ? 1.174 -8.904 -5.932 1.00 93.38 86 ILE A C 1
ATOM 697 O O . ILE A 1 86 ? 1.436 -9.518 -4.890 1.00 93.38 86 ILE A O 1
ATOM 701 N N . ASN A 1 87 ? 1.133 -9.494 -7.123 1.00 89.94 87 ASN A N 1
ATOM 702 C CA . ASN A 1 87 ? 1.502 -10.883 -7.348 1.00 89.94 87 ASN A CA 1
ATOM 703 C C . ASN A 1 87 ? 3.003 -10.984 -7.622 1.00 89.94 87 ASN A C 1
ATOM 705 O O . ASN A 1 87 ? 3.605 -10.105 -8.230 1.00 89.94 87 ASN A O 1
ATOM 709 N N . THR A 1 88 ? 3.585 -12.110 -7.238 1.00 87.75 88 THR A N 1
ATOM 710 C CA . THR A 1 88 ? 4.892 -12.551 -7.729 1.00 87.75 88 THR A CA 1
ATOM 711 C C . THR A 1 88 ? 4.686 -13.758 -8.644 1.00 87.75 88 THR A C 1
ATOM 713 O O . THR A 1 88 ? 3.647 -14.416 -8.539 1.00 87.75 88 THR A O 1
ATOM 716 N N . PRO A 1 89 ? 5.668 -14.134 -9.484 1.00 85.62 89 PRO A N 1
ATOM 717 C CA . PRO A 1 89 ? 5.570 -15.350 -10.294 1.00 85.62 89 PRO A CA 1
ATOM 718 C C . PRO A 1 89 ? 5.290 -16.624 -9.481 1.00 85.62 89 PRO A C 1
ATOM 720 O O . PRO A 1 89 ? 4.765 -17.592 -10.017 1.00 85.62 89 PRO A O 1
ATOM 723 N N . LYS A 1 90 ? 5.648 -16.633 -8.188 1.00 83.12 90 LYS A N 1
ATOM 724 C CA . LYS A 1 90 ? 5.475 -17.786 -7.294 1.00 83.12 90 LYS A CA 1
ATOM 725 C C . LYS A 1 90 ? 4.217 -17.714 -6.433 1.00 83.12 90 LYS A C 1
ATOM 727 O O . LYS A 1 90 ? 3.716 -18.753 -6.023 1.00 83.12 90 LYS A O 1
ATOM 732 N N . PHE A 1 91 ? 3.727 -16.514 -6.130 1.00 81.69 91 PHE A N 1
ATOM 733 C CA . PHE A 1 91 ? 2.676 -16.308 -5.137 1.00 81.69 91 PHE A CA 1
ATOM 734 C C . PHE A 1 91 ? 1.708 -15.210 -5.574 1.00 81.69 91 PHE A C 1
ATOM 736 O O . PHE A 1 91 ? 2.108 -14.068 -5.817 1.00 81.69 91 PHE A O 1
ATOM 743 N N . THR A 1 92 ? 0.421 -15.539 -5.610 1.00 81.69 92 THR A N 1
ATOM 744 C CA . THR A 1 92 ? -0.664 -14.570 -5.801 1.00 81.69 92 THR A CA 1
ATOM 745 C C . THR A 1 92 ? -0.968 -13.833 -4.498 1.00 81.69 92 THR A C 1
ATOM 747 O O . THR A 1 92 ? -0.972 -14.460 -3.441 1.00 81.69 92 THR A O 1
ATOM 750 N N . LYS A 1 93 ? -1.273 -12.531 -4.574 1.00 78.88 93 LYS A N 1
ATOM 751 C CA . LYS A 1 93 ? -1.582 -11.644 -3.438 1.00 78.88 93 LYS A CA 1
ATOM 752 C C . LYS A 1 93 ? -0.519 -11.687 -2.339 1.00 78.88 93 LYS A C 1
ATOM 754 O O . LYS A 1 93 ? -0.834 -11.701 -1.155 1.00 78.88 93 LYS A O 1
ATOM 759 N N . HIS A 1 94 ? 0.743 -11.759 -2.748 1.00 84.19 94 HIS A N 1
ATOM 760 C CA . HIS A 1 94 ? 1.845 -11.955 -1.814 1.00 84.19 94 HIS A CA 1
ATOM 761 C C . HIS A 1 94 ? 2.208 -10.673 -1.070 1.00 84.19 94 HIS A C 1
ATOM 763 O O . HIS A 1 94 ? 2.540 -10.714 0.110 1.00 84.19 94 HIS A O 1
ATOM 769 N N . PHE A 1 95 ? 2.107 -9.539 -1.760 1.00 95.25 95 PHE A N 1
ATOM 770 C CA . PHE A 1 95 ? 2.354 -8.228 -1.182 1.00 95.25 95 PHE A CA 1
ATOM 771 C C . PHE A 1 95 ? 1.123 -7.348 -1.323 1.00 95.25 95 PHE A C 1
ATOM 773 O O . PHE A 1 95 ? 0.318 -7.517 -2.240 1.00 95.25 95 PHE A O 1
ATOM 780 N N . ILE A 1 96 ? 1.012 -6.379 -0.425 1.00 97.56 96 ILE A N 1
ATOM 781 C CA . ILE A 1 96 ? 0.111 -5.245 -0.568 1.00 97.56 96 ILE A CA 1
ATOM 782 C C . ILE A 1 96 ? 1.004 -4.018 -0.678 1.00 97.56 96 ILE A C 1
ATOM 784 O O . ILE A 1 96 ? 1.743 -3.706 0.255 1.00 97.56 96 ILE A O 1
ATOM 788 N N . CYS A 1 97 ? 0.939 -3.335 -1.816 1.00 96.88 97 CYS A N 1
ATOM 789 C CA . CYS A 1 97 ? 1.536 -2.015 -1.956 1.00 96.88 97 CYS A CA 1
ATOM 790 C C . CYS A 1 97 ? 0.459 -0.979 -1.652 1.00 96.88 97 CYS A C 1
ATOM 792 O O . CYS A 1 97 ? -0.628 -1.023 -2.225 1.00 96.88 97 CYS A O 1
ATOM 794 N N . THR A 1 98 ? 0.756 -0.067 -0.736 1.00 97.25 98 THR A N 1
ATOM 795 C CA . THR A 1 98 ? -0.166 0.968 -0.262 1.00 97.25 98 THR A CA 1
ATOM 796 C C . THR A 1 98 ? 0.558 2.300 -0.201 1.00 97.25 98 THR A C 1
ATOM 798 O O . THR A 1 98 ? 1.771 2.343 0.014 1.00 97.25 98 THR A O 1
ATOM 801 N N . GLN A 1 99 ? -0.187 3.392 -0.356 1.00 94.44 99 GLN A N 1
ATOM 802 C CA . GLN A 1 99 ? 0.346 4.717 -0.057 1.00 94.44 99 GLN A CA 1
ATOM 803 C C . GLN A 1 99 ? 0.756 4.826 1.420 1.00 94.44 99 GLN A C 1
ATOM 805 O O . GLN A 1 99 ? 0.310 4.049 2.274 1.00 94.44 99 GLN A O 1
ATOM 810 N N . ARG A 1 100 ? 1.531 5.866 1.741 1.00 90.19 100 ARG A N 1
ATOM 811 C CA . ARG A 1 100 ? 1.785 6.253 3.130 1.00 90.19 100 ARG A CA 1
ATOM 812 C C . ARG A 1 100 ? 0.460 6.571 3.846 1.00 90.19 100 ARG A C 1
ATOM 814 O O . ARG A 1 100 ? -0.315 7.376 3.321 1.00 90.19 100 ARG A O 1
ATOM 821 N N . PRO A 1 101 ? 0.210 6.021 5.048 1.00 92.56 101 PRO A N 1
ATOM 822 C CA . PRO A 1 101 ? -0.975 6.368 5.824 1.00 92.56 101 PRO A CA 1
ATOM 823 C C . PRO A 1 101 ? -1.029 7.866 6.137 1.00 92.56 101 PRO A C 1
ATOM 825 O O . PRO A 1 101 ? -0.033 8.471 6.536 1.00 92.56 101 PRO A O 1
ATOM 828 N N . MET A 1 102 ? -2.207 8.459 5.971 1.00 91.81 102 MET A N 1
ATOM 829 C CA . MET A 1 102 ? -2.513 9.812 6.441 1.00 91.81 102 MET A CA 1
ATOM 830 C C . MET A 1 102 ? -3.244 9.708 7.777 1.00 91.81 102 MET A C 1
ATOM 832 O O . MET A 1 102 ? -3.846 8.675 8.057 1.00 91.81 102 MET A O 1
ATOM 836 N N . LEU A 1 103 ? -3.288 10.772 8.584 1.00 89.75 103 LEU A N 1
ATOM 837 C CA . LEU A 1 103 ? -4.065 10.741 9.835 1.00 89.75 103 LEU A CA 1
ATOM 838 C C . LEU A 1 103 ? -5.532 10.351 9.609 1.00 89.75 103 LEU A C 1
ATOM 840 O O . LEU A 1 103 ? -6.083 9.566 10.373 1.00 89.75 103 LEU A O 1
ATOM 844 N N . THR A 1 104 ? -6.135 10.845 8.526 1.00 92.94 104 THR A N 1
ATOM 845 C CA . THR A 1 104 ? -7.522 10.548 8.138 1.00 92.94 104 THR A CA 1
ATOM 846 C C . THR A 1 104 ? -7.732 9.107 7.668 1.00 92.94 104 THR A C 1
ATOM 848 O O . THR A 1 104 ? -8.856 8.619 7.692 1.00 92.94 104 THR A O 1
ATOM 851 N N . THR A 1 105 ? -6.669 8.406 7.258 1.00 95.50 105 THR A N 1
ATOM 852 C CA . THR A 1 105 ? -6.725 7.031 6.729 1.00 95.50 105 THR A CA 1
ATOM 853 C C . THR A 1 105 ? -5.985 6.012 7.599 1.00 95.50 105 THR A C 1
ATOM 855 O O . THR A 1 105 ? -5.986 4.824 7.283 1.00 95.50 105 THR A O 1
ATOM 858 N N . ALA A 1 106 ? -5.398 6.430 8.724 1.00 95.44 106 ALA A N 1
ATOM 859 C CA . ALA A 1 106 ? -4.623 5.562 9.607 1.00 95.44 106 ALA A CA 1
ATOM 860 C C . ALA A 1 106 ? -5.467 4.416 10.187 1.00 95.44 106 ALA A C 1
ATOM 862 O O . ALA A 1 106 ? -5.020 3.272 10.198 1.00 95.44 106 ALA A O 1
ATOM 863 N N . GLU A 1 107 ? -6.715 4.677 10.595 1.00 96.31 107 GLU A N 1
ATOM 864 C CA . GLU A 1 107 ? -7.611 3.605 11.052 1.00 96.31 107 GLU A CA 1
ATOM 865 C C . GLU A 1 107 ? -7.876 2.585 9.934 1.00 96.31 107 GLU A C 1
ATOM 867 O O . GLU A 1 107 ? -7.773 1.382 10.160 1.00 96.31 107 GLU A O 1
ATOM 872 N N . SER A 1 108 ? -8.162 3.057 8.716 1.00 97.38 108 SER A N 1
ATOM 873 C CA . SER A 1 108 ? -8.364 2.209 7.533 1.00 97.38 108 SER A CA 1
ATOM 874 C C . SER A 1 108 ? -7.134 1.344 7.232 1.00 97.38 108 SER A C 1
ATOM 876 O O . SER A 1 108 ? -7.264 0.148 6.974 1.00 97.38 108 SER A O 1
ATOM 878 N N . PHE A 1 109 ? -5.933 1.918 7.338 1.00 97.56 109 PHE A N 1
ATOM 879 C CA . PHE A 1 109 ? -4.670 1.197 7.188 1.00 97.56 109 PHE A CA 1
ATOM 880 C C . PHE A 1 109 ? -4.521 0.067 8.214 1.00 97.56 109 PHE A C 1
ATOM 882 O O . PHE A 1 109 ? -4.203 -1.065 7.849 1.00 97.56 109 PHE A O 1
ATOM 889 N N . TYR A 1 110 ? -4.821 0.322 9.488 1.00 97.56 110 TYR A N 1
ATOM 890 C CA . TYR A 1 110 ? -4.746 -0.728 10.503 1.00 97.56 110 TYR A CA 1
ATOM 891 C C . TYR A 1 110 ? -5.858 -1.771 10.386 1.00 97.56 110 TYR A C 1
ATOM 893 O O . TYR A 1 110 ? -5.595 -2.958 10.583 1.00 97.56 110 TYR A O 1
ATOM 901 N N . LYS A 1 111 ? -7.077 -1.372 10.000 1.00 97.50 111 LYS A N 1
ATOM 902 C CA . LYS A 1 111 ? -8.149 -2.318 9.660 1.00 97.50 111 LYS A CA 1
ATOM 903 C C . LYS A 1 111 ? -7.714 -3.253 8.533 1.00 97.50 111 LYS A C 1
ATOM 905 O O . LYS A 1 111 ? -7.929 -4.456 8.648 1.00 97.50 111 LYS A O 1
ATOM 910 N N . MET A 1 112 ? -7.042 -2.734 7.500 1.00 98.06 112 MET A N 1
ATOM 911 C CA . MET A 1 112 ? -6.463 -3.553 6.431 1.00 98.06 112 MET A CA 1
ATOM 912 C C . MET A 1 112 ? -5.431 -4.548 6.971 1.00 98.06 112 MET A C 1
ATOM 914 O O . MET A 1 112 ? -5.514 -5.729 6.648 1.00 98.06 112 MET A O 1
ATOM 918 N N . ILE A 1 113 ? -4.487 -4.105 7.809 1.00 97.69 113 ILE A N 1
ATOM 919 C CA . ILE A 1 113 ? -3.465 -4.984 8.408 1.00 97.69 113 ILE A CA 1
ATOM 920 C C . ILE A 1 113 ? -4.114 -6.144 9.166 1.00 97.69 113 ILE A C 1
ATOM 922 O O . ILE A 1 113 ? -3.752 -7.301 8.950 1.00 97.69 113 ILE A O 1
ATOM 926 N N . VAL A 1 114 ? -5.092 -5.844 10.026 1.00 96.94 114 VAL A N 1
ATOM 927 C CA . VAL A 1 114 ? -5.815 -6.856 10.808 1.00 96.94 114 VAL A CA 1
ATOM 928 C C . VAL A 1 114 ? -6.603 -7.792 9.890 1.00 96.94 114 VAL A C 1
ATOM 930 O O . VAL A 1 114 ? -6.515 -9.012 10.031 1.00 96.94 114 VAL A O 1
ATOM 933 N N . GLN A 1 115 ? -7.342 -7.239 8.926 1.00 97.31 115 GLN A N 1
ATOM 934 C CA . GLN A 1 115 ? -8.154 -7.995 7.972 1.00 97.31 115 GLN A CA 1
ATOM 935 C C . GLN A 1 115 ? -7.320 -8.982 7.149 1.00 97.31 115 GLN A C 1
ATOM 937 O O . GLN A 1 115 ? -7.725 -10.130 6.953 1.00 97.31 115 GLN A O 1
ATOM 942 N N . GLU A 1 116 ? -6.179 -8.523 6.645 1.00 96.38 116 GLU A N 1
ATOM 943 C CA . GLU A 1 116 ? -5.288 -9.295 5.779 1.00 96.38 116 GLU A CA 1
ATOM 944 C C . GLU A 1 116 ? -4.276 -10.121 6.579 1.00 96.38 116 GLU A C 1
ATOM 946 O O . GLU A 1 116 ? -3.471 -10.845 5.998 1.00 96.38 116 GLU A O 1
ATOM 951 N N . LYS A 1 117 ? -4.343 -10.054 7.918 1.00 96.31 117 LYS A N 1
ATOM 952 C CA . LYS A 1 117 ? -3.446 -10.752 8.847 1.00 96.31 117 LYS A CA 1
ATOM 953 C C . LYS A 1 117 ? -1.972 -10.479 8.529 1.00 96.31 117 LYS A C 1
ATOM 955 O O . LYS A 1 117 ? -1.130 -11.371 8.632 1.00 96.31 117 LYS A O 1
ATOM 960 N N . ALA A 1 118 ? -1.664 -9.248 8.123 1.00 96.00 118 ALA A N 1
ATOM 961 C CA . ALA A 1 118 ? -0.311 -8.857 7.764 1.00 96.00 118 ALA A CA 1
ATOM 962 C C . ALA A 1 118 ? 0.585 -8.879 9.011 1.00 96.00 118 ALA A C 1
ATOM 964 O O . ALA A 1 118 ? 0.302 -8.222 10.010 1.00 96.00 118 ALA A O 1
ATOM 965 N N . GLN A 1 119 ? 1.672 -9.649 8.946 1.00 94.06 119 GLN A N 1
ATOM 966 C CA . GLN A 1 119 ? 2.614 -9.809 10.061 1.00 94.06 119 GLN A CA 1
ATOM 967 C C . GLN A 1 119 ? 3.788 -8.828 9.996 1.00 94.06 119 GLN A C 1
ATOM 969 O O . GLN A 1 119 ? 4.479 -8.623 10.988 1.00 94.06 119 GLN A O 1
ATOM 974 N N . CYS A 1 120 ? 4.033 -8.241 8.825 1.00 94.81 120 CYS A N 1
ATOM 975 C CA . CYS A 1 120 ? 5.150 -7.344 8.582 1.00 94.81 120 CYS A CA 1
ATOM 976 C C . CYS A 1 120 ? 4.682 -6.153 7.747 1.00 94.81 120 CYS A C 1
ATOM 978 O O . CYS A 1 120 ? 3.964 -6.321 6.760 1.00 94.81 120 CYS A O 1
ATOM 980 N N . VAL A 1 121 ? 5.116 -4.961 8.148 1.00 95.31 121 VAL A N 1
ATOM 981 C CA . VAL A 1 121 ? 4.967 -3.721 7.390 1.00 95.31 121 VAL A CA 1
ATOM 982 C C . VAL A 1 121 ? 6.371 -3.216 7.095 1.00 95.31 121 VAL A C 1
ATOM 984 O O . VAL A 1 121 ? 7.158 -3.008 8.016 1.00 95.31 121 VAL A O 1
ATOM 987 N N . VAL A 1 122 ? 6.682 -3.024 5.815 1.00 94.38 122 VAL A N 1
ATOM 988 C CA . VAL A 1 122 ? 7.962 -2.467 5.369 1.00 94.38 122 VAL A CA 1
ATOM 989 C C . VAL A 1 122 ? 7.721 -1.035 4.912 1.00 94.38 122 VAL A C 1
ATOM 991 O O . VAL A 1 122 ? 7.014 -0.803 3.934 1.00 94.38 122 VAL A O 1
ATOM 994 N N . MET A 1 123 ? 8.298 -0.072 5.628 1.00 90.94 123 MET A N 1
ATOM 995 C CA . MET A 1 123 ? 8.255 1.343 5.264 1.00 90.94 123 MET A CA 1
ATOM 996 C C . MET A 1 123 ? 9.524 1.699 4.484 1.00 90.94 123 MET A C 1
ATOM 998 O O . MET A 1 123 ? 10.626 1.520 4.993 1.00 90.94 123 MET A O 1
ATOM 1002 N N . LEU A 1 124 ? 9.364 2.177 3.247 1.00 89.12 124 LEU A N 1
ATOM 1003 C CA . LEU A 1 124 ? 10.477 2.453 2.323 1.00 89.12 124 LEU A CA 1
ATOM 1004 C C . LEU A 1 124 ? 10.925 3.923 2.292 1.00 89.12 124 LEU A C 1
ATOM 1006 O O . LEU A 1 124 ? 11.933 4.230 1.670 1.00 89.12 124 LEU A O 1
ATOM 1010 N N . CYS A 1 125 ? 10.187 4.822 2.942 1.00 77.00 125 CYS A N 1
ATOM 1011 C CA . CYS A 1 125 ? 10.479 6.257 2.974 1.00 77.00 125 CYS A CA 1
ATOM 1012 C C . CYS A 1 125 ? 10.706 6.698 4.417 1.00 77.00 125 CYS A C 1
ATOM 1014 O O . CYS A 1 125 ? 10.029 6.190 5.314 1.00 77.00 125 CYS A O 1
ATOM 1016 N N . ALA A 1 126 ? 11.584 7.672 4.658 1.00 71.69 126 ALA A N 1
ATOM 1017 C CA . ALA A 1 126 ? 11.684 8.265 5.989 1.00 71.69 126 ALA A CA 1
ATOM 1018 C C . ALA A 1 126 ? 10.489 9.194 6.280 1.00 71.69 126 ALA A C 1
ATOM 1020 O O . ALA A 1 126 ? 9.851 9.746 5.382 1.00 71.69 126 ALA A O 1
ATOM 1021 N N . PHE A 1 127 ? 10.194 9.407 7.564 1.00 66.75 127 PHE A N 1
ATOM 1022 C CA . PHE A 1 127 ? 9.183 10.384 7.996 1.00 66.75 127 PHE A CA 1
ATOM 1023 C C . PHE A 1 127 ? 9.556 11.834 7.659 1.00 66.75 127 PHE A C 1
ATOM 1025 O O . PHE A 1 127 ? 8.681 12.696 7.615 1.00 66.75 127 PHE A O 1
ATOM 1032 N N . THR A 1 128 ? 10.843 12.089 7.429 1.00 58.22 128 THR A N 1
ATOM 1033 C CA . THR A 1 128 ? 11.457 13.416 7.322 1.00 58.22 128 THR A CA 1
ATOM 1034 C C . THR A 1 128 ? 11.828 13.812 5.893 1.00 58.22 128 THR A C 1
ATOM 1036 O O . THR A 1 128 ? 12.475 14.839 5.698 1.00 58.22 128 THR A O 1
ATOM 1039 N N . GLU A 1 129 ? 11.414 13.053 4.874 1.00 53.12 129 GLU A N 1
ATOM 1040 C CA . GLU A 1 129 ? 11.650 13.425 3.473 1.00 53.12 129 GLU A CA 1
ATOM 1041 C C . GLU A 1 129 ? 10.680 14.525 3.024 1.00 53.12 129 GLU A C 1
ATOM 1043 O O . GLU A 1 129 ? 9.706 14.247 2.333 1.00 53.12 129 GLU A O 1
ATOM 1048 N N . THR A 1 130 ? 10.900 15.758 3.494 1.00 44.69 130 THR A N 1
ATOM 1049 C CA . THR A 1 130 ? 10.679 17.071 2.843 1.00 44.69 130 THR A CA 1
ATOM 1050 C C . THR A 1 130 ? 10.437 18.169 3.879 1.00 44.69 130 THR A C 1
ATOM 1052 O O . THR A 1 130 ? 9.651 18.047 4.816 1.00 44.69 130 THR A O 1
ATOM 1055 N N . THR A 1 131 ? 11.131 19.279 3.668 1.00 48.62 131 THR A N 1
ATOM 1056 C CA . THR A 1 131 ? 11.374 20.401 4.580 1.00 48.62 131 THR A CA 1
ATOM 1057 C C . THR A 1 131 ? 10.177 21.308 4.890 1.00 48.62 131 THR A C 1
ATOM 1059 O O . THR A 1 131 ? 10.385 22.353 5.492 1.00 48.62 131 THR A O 1
ATOM 1062 N N . GLU A 1 132 ? 8.932 20.957 4.545 1.00 45.72 132 GLU A N 1
ATOM 1063 C CA . GLU A 1 132 ? 7.800 21.893 4.730 1.00 45.72 132 GLU A CA 1
ATOM 1064 C C . GLU A 1 132 ? 6.518 21.317 5.347 1.00 45.72 132 GLU A C 1
ATOM 1066 O O . GLU A 1 132 ? 5.631 22.084 5.721 1.00 45.72 132 GLU A O 1
ATOM 1071 N N . LYS A 1 133 ? 6.391 19.999 5.542 1.00 50.19 133 LYS A N 1
ATOM 1072 C CA . LYS A 1 133 ? 5.245 19.423 6.270 1.00 50.19 133 LYS A CA 1
ATOM 1073 C C . LYS A 1 133 ? 5.700 18.233 7.097 1.00 50.19 133 LYS A C 1
ATOM 1075 O O . LYS A 1 133 ? 5.796 17.123 6.579 1.00 50.19 133 LYS A O 1
ATOM 1080 N N . ASN A 1 134 ? 5.937 18.459 8.390 1.00 56.16 134 ASN A N 1
ATOM 1081 C CA . ASN A 1 134 ? 6.091 17.373 9.354 1.00 56.16 134 ASN A CA 1
ATOM 1082 C C . ASN A 1 134 ? 4.909 16.418 9.189 1.00 56.16 134 ASN A C 1
ATOM 1084 O O . ASN A 1 134 ? 3.758 16.778 9.439 1.00 56.16 134 ASN A O 1
ATOM 1088 N N . CYS A 1 135 ? 5.195 15.217 8.700 1.00 61.91 135 CYS A N 1
ATOM 1089 C CA . CYS A 1 135 ? 4.185 14.194 8.550 1.00 61.91 135 CYS A CA 1
ATOM 1090 C C . CYS A 1 135 ? 3.988 13.570 9.925 1.00 61.91 135 CYS A C 1
ATOM 1092 O O . CYS A 1 135 ? 4.938 13.002 10.467 1.00 61.91 135 CYS A O 1
ATOM 1094 N N . PRO A 1 136 ? 2.798 13.713 10.523 1.00 74.62 136 PRO A N 1
ATOM 1095 C CA . PRO A 1 136 ? 2.568 13.190 11.853 1.00 74.62 136 PRO A CA 1
ATOM 1096 C C . PRO A 1 136 ? 2.760 11.667 11.826 1.00 74.62 136 PRO A C 1
ATOM 1098 O O . PRO A 1 136 ? 2.335 11.011 10.864 1.00 74.62 136 PRO A O 1
ATOM 1101 N N . PRO A 1 137 ? 3.420 11.097 12.846 1.00 85.81 137 PRO A N 1
ATOM 1102 C CA . PRO A 1 137 ? 3.615 9.660 12.920 1.00 85.81 137 PRO A CA 1
ATOM 1103 C C . PRO A 1 137 ? 2.255 8.961 12.956 1.00 85.81 137 PRO A C 1
ATOM 1105 O O . PRO A 1 137 ? 1.272 9.500 13.464 1.00 85.81 137 PRO A O 1
ATOM 1108 N N . TYR A 1 138 ? 2.199 7.750 12.411 1.00 90.75 138 TYR A N 1
ATOM 1109 C CA . TYR A 1 138 ? 1.010 6.896 12.460 1.00 90.75 138 TYR A CA 1
ATOM 1110 C C . TYR A 1 138 ? 1.219 5.664 13.353 1.00 90.75 138 TYR A C 1
ATOM 1112 O O . TYR A 1 138 ? 0.331 4.822 13.440 1.00 90.75 138 TYR A O 1
ATOM 1120 N N . PHE A 1 139 ? 2.361 5.560 14.039 1.00 92.69 139 PHE A N 1
ATOM 1121 C CA . PHE A 1 139 ? 2.656 4.583 15.089 1.00 92.69 139 PHE A CA 1
ATOM 1122 C C . PHE A 1 139 ? 3.604 5.196 16.138 1.00 92.69 139 PHE A C 1
ATOM 1124 O O . PHE A 1 139 ? 4.342 6.122 15.792 1.00 92.69 139 PHE A O 1
ATOM 1131 N N . PRO A 1 140 ? 3.616 4.696 17.391 1.00 92.56 140 PRO A N 1
ATOM 1132 C CA . PRO A 1 140 ? 4.573 5.137 18.408 1.00 92.56 140 PRO A CA 1
ATOM 1133 C C . PRO A 1 140 ? 6.002 4.760 18.001 1.00 92.56 140 PRO A C 1
ATOM 1135 O O . PRO A 1 140 ? 6.258 3.592 17.709 1.00 92.56 140 PRO A O 1
ATOM 1138 N N . GLN A 1 141 ? 6.920 5.725 17.976 1.00 88.44 141 GLN A N 1
ATOM 1139 C CA . GLN A 1 141 ? 8.263 5.549 17.406 1.00 88.44 141 GLN A CA 1
ATOM 1140 C C . GLN A 1 141 ? 9.268 4.955 18.401 1.00 88.44 141 GLN A C 1
ATOM 1142 O O . GLN A 1 141 ? 10.271 4.378 17.985 1.00 88.44 141 GLN A O 1
ATOM 1147 N N . SER A 1 142 ? 8.975 5.043 19.700 1.00 90.31 142 SER A N 1
ATOM 1148 C CA . SER A 1 142 ? 9.840 4.557 20.777 1.00 90.31 142 SER A CA 1
ATOM 1149 C C . SER A 1 142 ? 9.082 3.681 21.774 1.00 90.31 142 SER A C 1
ATOM 1151 O O . SER A 1 142 ? 7.876 3.826 22.000 1.00 90.31 142 SER A O 1
ATOM 1153 N N . PHE A 1 143 ? 9.802 2.772 22.435 1.00 91.62 143 PHE A N 1
ATOM 1154 C CA . PHE A 1 143 ? 9.256 2.026 23.567 1.00 91.62 143 PHE A CA 1
ATOM 1155 C C . PHE A 1 143 ? 8.880 2.972 24.718 1.00 91.62 143 PHE A C 1
ATOM 1157 O O . PHE A 1 143 ? 9.624 3.891 25.047 1.00 91.62 143 PHE A O 1
ATOM 1164 N N . GLY A 1 144 ? 7.724 2.734 25.343 1.00 88.75 144 GLY A N 1
ATOM 1165 C CA . GLY A 1 144 ? 7.216 3.558 26.446 1.00 88.75 144 GLY A CA 1
ATOM 1166 C C . GLY A 1 144 ? 6.436 4.804 26.013 1.00 88.75 144 GLY A C 1
ATOM 1167 O O . GLY A 1 144 ? 5.797 5.431 26.859 1.00 88.75 144 GLY A O 1
ATOM 1168 N N . GLU A 1 145 ? 6.409 5.136 24.717 1.00 92.25 145 GLU A N 1
ATOM 1169 C CA . GLU A 1 145 ? 5.501 6.161 24.202 1.00 92.25 145 GLU A CA 1
ATOM 1170 C C . GLU A 1 145 ? 4.036 5.785 24.451 1.00 92.25 145 GLU A C 1
ATOM 1172 O O . GLU A 1 145 ? 3.649 4.608 24.479 1.00 92.25 145 GLU A O 1
ATOM 1177 N N . LYS A 1 146 ? 3.198 6.812 24.634 1.00 94.56 146 LYS A N 1
ATOM 1178 C CA . LYS A 1 146 ? 1.761 6.614 24.830 1.00 94.56 146 LYS A CA 1
ATOM 1179 C C . LYS A 1 146 ? 1.183 5.867 23.622 1.00 94.56 146 LYS A C 1
ATOM 1181 O O . LYS A 1 146 ? 1.477 6.249 22.488 1.00 94.56 146 LYS A O 1
ATOM 1186 N N . PRO A 1 147 ? 0.332 4.846 23.841 1.00 95.94 147 PRO A N 1
ATOM 1187 C CA . PRO A 1 147 ? -0.352 4.189 22.741 1.00 95.94 147 PRO A CA 1
ATOM 1188 C C . PRO A 1 147 ? -1.115 5.201 21.884 1.00 95.94 147 PRO A C 1
ATOM 1190 O O . PRO A 1 147 ? -1.808 6.076 22.409 1.00 95.94 147 PRO A O 1
ATOM 1193 N N . MET A 1 148 ? -0.999 5.067 20.568 1.00 95.62 148 MET A N 1
ATOM 1194 C CA . MET A 1 148 ? -1.729 5.896 19.615 1.00 95.62 148 MET A CA 1
ATOM 1195 C C . MET A 1 148 ? -3.072 5.249 19.299 1.00 95.62 148 MET A C 1
ATOM 1197 O O . MET A 1 148 ? -3.137 4.044 19.058 1.00 95.62 148 MET A O 1
ATOM 1201 N N . LYS A 1 149 ? -4.146 6.040 19.285 1.00 96.44 149 LYS A N 1
ATOM 1202 C CA . LYS A 1 149 ? -5.497 5.560 18.984 1.00 96.44 149 LYS A CA 1
ATOM 1203 C C . LYS A 1 149 ? -5.981 6.129 17.654 1.00 96.44 149 LYS A C 1
ATOM 1205 O O . LYS A 1 149 ? -6.007 7.343 17.478 1.00 96.44 149 LYS A O 1
ATOM 1210 N N . PHE A 1 150 ? -6.408 5.249 16.756 1.00 94.69 150 PHE A N 1
ATOM 1211 C CA . PHE A 1 150 ? -6.990 5.576 15.457 1.00 94.69 150 PHE A CA 1
ATOM 1212 C C . PHE A 1 150 ? -8.375 4.936 15.378 1.00 94.69 150 PHE A C 1
ATOM 1214 O O . PHE A 1 150 ? -8.505 3.746 15.089 1.00 94.69 150 PHE A O 1
ATOM 1221 N N . GLY A 1 151 ? -9.401 5.719 15.722 1.00 93.06 151 GLY A N 1
ATOM 1222 C CA . GLY A 1 151 ? -10.776 5.242 15.863 1.00 93.06 151 GLY A CA 1
ATOM 1223 C C . GLY A 1 151 ? -10.881 4.063 16.831 1.00 93.06 151 GLY A C 1
ATOM 1224 O O . GLY A 1 151 ? -10.650 4.213 18.033 1.00 93.06 151 GLY A O 1
ATOM 1225 N N . SER A 1 152 ? -11.232 2.892 16.307 1.00 93.38 152 SER A N 1
ATOM 1226 C CA . SER A 1 152 ? -11.374 1.644 17.069 1.00 93.38 152 SER A CA 1
ATOM 1227 C C . SER A 1 152 ? -10.055 0.914 17.363 1.00 93.38 152 SER A C 1
ATOM 1229 O O . SER A 1 152 ? -10.035 0.013 18.201 1.00 93.38 152 SER A O 1
ATOM 1231 N N . ILE A 1 153 ? -8.950 1.300 16.718 1.00 95.69 153 ILE A N 1
ATOM 1232 C CA . ILE A 1 153 ? -7.655 0.624 16.839 1.00 95.69 153 ILE A CA 1
ATOM 1233 C C . ILE A 1 153 ? -6.721 1.381 17.789 1.00 95.69 153 ILE A C 1
ATOM 1235 O O . ILE A 1 153 ? -6.563 2.596 17.683 1.00 95.69 153 ILE A O 1
ATOM 1239 N N . THR A 1 154 ? -6.038 0.649 18.672 1.00 97.06 154 THR A N 1
ATOM 1240 C CA . THR A 1 154 ? -4.968 1.178 19.531 1.00 97.06 154 THR A CA 1
ATOM 1241 C C . THR A 1 154 ? -3.644 0.506 19.185 1.00 97.06 154 THR A C 1
ATOM 1243 O O . THR A 1 154 ? -3.549 -0.720 19.198 1.00 97.06 154 THR A O 1
ATOM 1246 N N . ILE A 1 155 ? -2.615 1.307 18.919 1.00 96.62 155 ILE A N 1
ATOM 1247 C CA . ILE A 1 155 ? -1.271 0.865 18.547 1.00 96.62 155 ILE A CA 1
ATOM 1248 C C . ILE A 1 155 ? -0.305 1.172 19.682 1.00 96.62 155 ILE A C 1
ATOM 1250 O O . ILE A 1 155 ? -0.209 2.309 20.145 1.00 96.62 155 ILE A O 1
ATOM 1254 N N . LYS A 1 156 ? 0.434 0.152 20.116 1.00 96.25 156 LYS A N 1
ATOM 1255 C CA . LYS A 1 156 ? 1.437 0.246 21.176 1.00 96.25 156 LYS A CA 1
ATOM 1256 C C . LYS A 1 156 ? 2.769 -0.284 20.662 1.00 96.25 156 LYS A C 1
ATOM 1258 O O . LYS A 1 156 ? 2.826 -1.399 20.151 1.00 96.25 156 LYS A O 1
ATOM 1263 N N . CYS A 1 157 ? 3.836 0.483 20.862 1.00 95.25 157 CYS A N 1
ATOM 1264 C CA . CYS A 1 157 ? 5.187 -0.023 20.670 1.00 95.25 157 CYS A CA 1
ATOM 1265 C C . CYS A 1 157 ? 5.563 -0.924 21.854 1.00 95.25 157 CYS A C 1
ATOM 1267 O O . CYS A 1 157 ? 5.531 -0.493 23.010 1.00 95.25 157 CYS A O 1
ATOM 1269 N N . ILE A 1 158 ? 5.886 -2.185 21.566 1.00 95.44 158 ILE A N 1
ATOM 1270 C CA . ILE A 1 158 ? 6.305 -3.172 22.573 1.00 95.44 158 ILE A CA 1
ATOM 1271 C C . ILE A 1 158 ? 7.824 -3.328 22.643 1.00 95.44 158 ILE A C 1
ATOM 1273 O O . ILE A 1 158 ? 8.341 -3.669 23.700 1.00 95.44 158 ILE A O 1
ATOM 1277 N N . ILE A 1 159 ? 8.530 -3.068 21.543 1.00 94.06 159 ILE A N 1
ATOM 1278 C CA . ILE A 1 159 ? 9.986 -3.147 21.444 1.00 94.06 159 ILE A CA 1
ATOM 1279 C C . ILE A 1 159 ? 10.456 -2.337 20.236 1.00 94.06 159 ILE A C 1
ATOM 1281 O O . ILE A 1 159 ? 9.759 -2.281 19.223 1.00 94.06 159 ILE A O 1
ATOM 1285 N N . VAL A 1 160 ? 11.646 -1.752 20.347 1.00 90.69 160 VAL A N 1
ATOM 1286 C CA . VAL A 1 160 ? 12.410 -1.216 19.218 1.00 90.69 160 VAL A CA 1
ATOM 1287 C C . VAL A 1 160 ? 13.712 -2.002 19.161 1.00 90.69 160 VAL A C 1
ATOM 1289 O O . VAL A 1 160 ? 14.400 -2.123 20.175 1.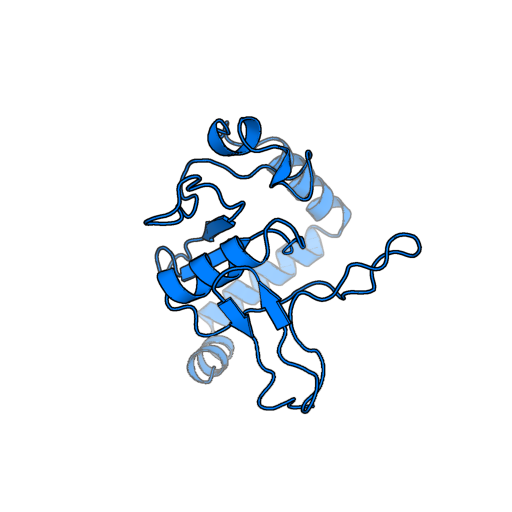00 90.69 160 VAL A O 1
ATOM 1292 N N . ILE A 1 161 ? 14.004 -2.592 18.006 1.00 87.06 161 ILE A N 1
ATOM 1293 C CA . ILE A 1 161 ? 15.245 -3.328 17.761 1.00 87.06 161 ILE A CA 1
ATOM 1294 C C . ILE A 1 161 ? 16.105 -2.418 16.887 1.00 87.06 161 ILE A C 1
ATOM 1296 O 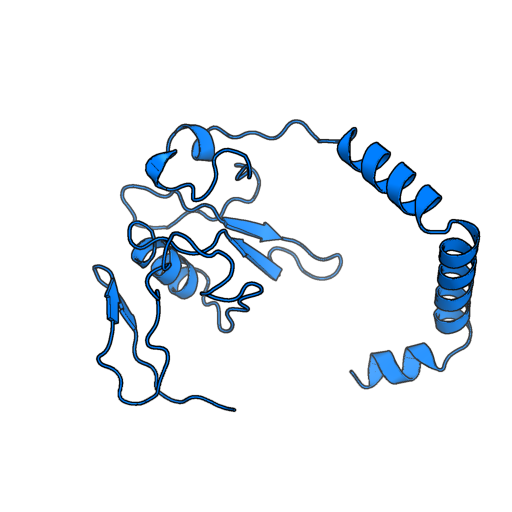O . ILE A 1 161 ? 15.703 -2.112 15.764 1.00 87.06 161 ILE A O 1
ATOM 1300 N N . ASN A 1 162 ? 17.232 -1.967 17.438 1.00 73.19 162 ASN A N 1
ATOM 1301 C CA . ASN A 1 162 ? 18.241 -1.169 16.740 1.00 73.19 162 ASN A CA 1
ATOM 1302 C C . ASN A 1 162 ? 19.357 -2.065 16.207 1.00 73.19 162 ASN A C 1
ATOM 1304 O O . ASN A 1 162 ? 19.692 -3.047 16.911 1.00 73.19 162 ASN A O 1
#

Secondary structure (DSSP, 8-state):
-HHHHHHTTSHHHHHHHHHHHHHHHHHHHHHHHHHHHHHHH-------HHHHTTGGG-S-SSS---STTEEE-TT-SS-EEEEEEE--SS-TT-EEEEPPPPTTTHHHHHHHHHHTT-------S-TT-STT-----SS--STTPPPEEETTEEE-------

InterPro domains:
  IPR000242 Tyrosine-specific protein phosphatase, PTPase domain [PF00102] (54-158)
  IPR000242 Tyrosine-specific protein phosphatase, PTPase domain [PS50055] (32-162)
  IPR000242 Tyrosine-specific protein phosphatase, PTPase domain [SM00194] (31-162)
  IPR029021 Protein-tyrosine phosphatase-like [G3DSA:3.90.190.10] (1-161)
  IPR029021 Protein-tyrosine phosphatase-like [SSF52799] (18-159)
  IPR052782 Oocyte-to-zygote transition regulator [PTHR46163] (9-158)

Radius of gyration: 20.44 Å; chains: 1; bounding box: 47×45×50 Å

Sequence (162 aa):
MEKLKKELKDGTTREQVNKWNDLLLDKGVAGLEMELVKMNKIVEKVETKGFDANEERNFSKTVICQDKGRVLLRNDTNNYIHANYINTPKFTKHFICTQRPMLTTAESFYKMIVQEKAQCVVMLCAFTETTEKNCPPYFPQSFGEKPMKFGSITIKCIIVIN

pLDDT: mean 88.09, std 12.26, range [44.69, 98.44]